Protein AF-A0A934FWQ2-F1 (afdb_monomer_lite)

Foldseek 3Di:
DPPPVVQVDWFADPVVRDTAGWDDDPPFTAHPPPRHTTHRDDPVVVVVVVVVVVVVVVVVD

Structure (mmCIF, N/CA/C/O backbone):
data_AF-A0A934FWQ2-F1
#
_entry.id   AF-A0A934FWQ2-F1
#
loop_
_atom_site.group_PDB
_atom_site.id
_atom_site.type_symbol
_atom_site.label_atom_id
_atom_site.label_alt_id
_atom_site.label_comp_id
_atom_site.label_asym_id
_atom_site.label_entity_id
_atom_site.label_seq_id
_atom_site.pdbx_PDB_ins_code
_atom_site.Cartn_x
_atom_site.Cartn_y
_atom_site.Cartn_z
_atom_site.occupancy
_atom_site.B_iso_or_equiv
_atom_site.auth_seq_id
_atom_site.auth_comp_id
_atom_site.auth_asym_id
_atom_site.auth_atom_id
_atom_site.pdbx_PDB_model_num
ATOM 1 N N . MET A 1 1 ? 23.310 -3.489 5.882 1.00 45.34 1 MET A N 1
ATOM 2 C CA . MET A 1 1 ? 21.851 -3.725 5.836 1.00 45.34 1 MET A CA 1
ATOM 3 C C . MET A 1 1 ? 21.568 -4.629 4.653 1.00 45.34 1 MET A C 1
ATOM 5 O O . MET A 1 1 ? 21.752 -4.210 3.518 1.00 45.34 1 MET A O 1
ATOM 9 N N . THR A 1 2 ? 21.256 -5.898 4.894 1.00 48.38 2 THR A N 1
ATOM 10 C CA . THR A 1 2 ? 20.945 -6.847 3.821 1.00 48.38 2 THR A CA 1
ATOM 11 C C . THR A 1 2 ? 19.587 -6.489 3.225 1.00 48.38 2 THR A C 1
ATOM 13 O O . THR A 1 2 ? 18.556 -6.703 3.848 1.00 48.38 2 THR A O 1
ATOM 16 N N . ASN A 1 3 ? 19.613 -5.915 2.023 1.00 55.31 3 ASN A N 1
ATOM 17 C CA . ASN A 1 3 ? 18.485 -5.469 1.198 1.00 55.31 3 ASN A CA 1
ATOM 18 C C . ASN A 1 3 ? 17.648 -6.656 0.665 1.00 55.31 3 ASN A C 1
ATOM 20 O O . ASN A 1 3 ? 17.476 -6.822 -0.536 1.00 55.31 3 ASN A O 1
ATOM 24 N N . ARG A 1 4 ? 17.233 -7.575 1.545 1.00 54.84 4 ARG A N 1
ATOM 25 C CA . ARG A 1 4 ? 16.369 -8.717 1.200 1.00 54.84 4 ARG A CA 1
ATOM 26 C C . ARG A 1 4 ? 14.923 -8.463 1.609 1.00 54.84 4 ARG A C 1
ATOM 28 O O . ARG A 1 4 ? 14.021 -8.877 0.894 1.00 54.84 4 ARG A O 1
ATOM 35 N N . ASP A 1 5 ? 14.713 -7.718 2.691 1.00 57.53 5 ASP A N 1
ATOM 36 C CA . ASP A 1 5 ? 13.371 -7.446 3.213 1.00 57.53 5 ASP A CA 1
ATOM 37 C C . ASP A 1 5 ? 12.570 -6.500 2.312 1.00 57.53 5 ASP A C 1
ATOM 39 O O . ASP A 1 5 ? 11.364 -6.670 2.175 1.00 57.53 5 ASP A O 1
ATOM 43 N N . PHE A 1 6 ? 13.247 -5.588 1.604 1.00 54.78 6 PHE A N 1
ATOM 44 C CA . PHE A 1 6 ? 12.619 -4.672 0.647 1.00 54.78 6 PHE A CA 1
ATOM 45 C C . PHE A 1 6 ? 11.898 -5.408 -0.495 1.00 54.78 6 PHE A C 1
ATOM 47 O O . PHE A 1 6 ? 10.835 -4.991 -0.943 1.00 54.78 6 PHE A O 1
ATOM 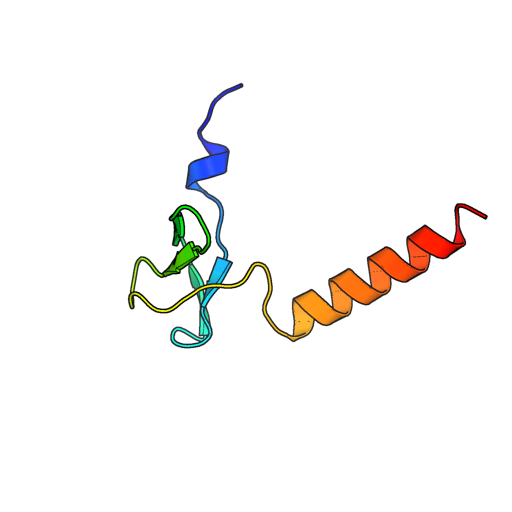54 N N . TYR A 1 7 ? 12.447 -6.543 -0.943 1.00 63.22 7 TYR A N 1
ATOM 55 C CA . TYR A 1 7 ? 11.842 -7.359 -2.002 1.00 63.22 7 TYR A CA 1
ATOM 56 C C . TYR A 1 7 ? 10.723 -8.276 -1.493 1.00 63.22 7 TYR A C 1
ATOM 58 O O . TYR A 1 7 ? 9.962 -8.808 -2.299 1.00 63.22 7 TYR A O 1
ATOM 66 N N . ASN A 1 8 ? 10.599 -8.438 -0.172 1.00 81.06 8 ASN A N 1
ATOM 67 C CA . ASN A 1 8 ? 9.545 -9.234 0.456 1.00 81.06 8 ASN A CA 1
ATOM 68 C C . ASN A 1 8 ? 8.328 -8.390 0.862 1.00 81.06 8 ASN A C 1
ATOM 70 O O . ASN A 1 8 ? 7.337 -8.938 1.347 1.00 81.06 8 ASN A O 1
ATOM 74 N N . GLU A 1 9 ? 8.371 -7.070 0.660 1.00 88.81 9 GLU A N 1
ATOM 75 C CA . GLU A 1 9 ? 7.231 -6.204 0.933 1.00 88.81 9 GLU A CA 1
ATOM 76 C C . GLU A 1 9 ? 6.039 -6.546 0.031 1.00 88.81 9 GLU A C 1
ATOM 78 O O . GLU A 1 9 ? 6.172 -6.899 -1.149 1.00 88.81 9 GLU A O 1
ATOM 83 N N . THR A 1 10 ? 4.841 -6.404 0.598 1.00 94.19 10 THR A N 1
ATOM 84 C CA . THR A 1 10 ? 3.580 -6.583 -0.121 1.00 94.19 10 THR A CA 1
ATOM 85 C C . THR A 1 10 ? 2.658 -5.390 0.097 1.00 94.19 10 THR A C 1
ATOM 87 O O . THR A 1 10 ? 2.742 -4.677 1.096 1.00 94.19 10 THR A O 1
ATOM 90 N N . LYS A 1 11 ? 1.781 -5.152 -0.876 1.00 95.38 11 LYS A N 1
ATOM 91 C CA . LYS A 1 11 ? 0.778 -4.084 -0.871 1.00 95.38 11 LYS A CA 1
ATOM 92 C C . LYS A 1 11 ? -0.573 -4.640 -1.301 1.00 95.38 11 LYS A C 1
ATOM 94 O O . LYS A 1 11 ? -0.643 -5.595 -2.072 1.00 95.38 11 LYS A O 1
ATOM 99 N N . TRP A 1 12 ? -1.652 -4.044 -0.811 1.00 97.69 12 TRP A N 1
ATOM 100 C CA . TRP A 1 12 ? -3.012 -4.460 -1.127 1.00 97.69 12 TRP A CA 1
ATOM 101 C C . TRP A 1 12 ? -3.383 -4.130 -2.574 1.00 97.69 12 TRP A C 1
ATOM 103 O O . TRP A 1 12 ? -3.328 -2.969 -2.995 1.00 97.69 12 TRP A O 1
ATOM 113 N N . CYS A 1 13 ? -3.822 -5.139 -3.325 1.00 97.94 13 CYS A N 1
ATOM 114 C CA . CYS A 1 13 ? -4.421 -4.971 -4.642 1.00 97.94 13 CYS A CA 1
ATOM 115 C C . CYS A 1 13 ? -5.941 -5.158 -4.566 1.00 97.94 13 CYS A C 1
ATOM 117 O O . CYS A 1 13 ? -6.412 -6.251 -4.266 1.00 97.94 13 CYS A O 1
ATOM 119 N N . GLU A 1 14 ? -6.713 -4.125 -4.916 1.00 97.44 14 GLU A N 1
ATOM 120 C CA . GLU A 1 14 ? -8.186 -4.199 -4.931 1.00 97.44 14 GLU A CA 1
ATOM 121 C C . GLU A 1 14 ? -8.710 -5.162 -6.007 1.00 97.44 14 GLU A C 1
ATOM 123 O O . GLU A 1 14 ? -9.697 -5.856 -5.787 1.00 97.44 14 GLU A O 1
ATOM 128 N N . SER A 1 15 ? -8.030 -5.246 -7.156 1.00 97.75 15 SER A N 1
ATOM 129 C CA . SER A 1 15 ? -8.442 -6.125 -8.257 1.00 97.75 15 SER A CA 1
ATOM 130 C C . SER A 1 15 ? -8.213 -7.603 -7.924 1.00 97.75 15 SER A C 1
ATOM 132 O O . SER A 1 15 ? -9.071 -8.437 -8.196 1.00 97.75 15 SER A O 1
ATOM 134 N N . CYS A 1 16 ? -7.077 -7.939 -7.298 1.00 97.56 16 CYS A N 1
ATOM 135 C CA . CYS A 1 16 ? -6.776 -9.312 -6.866 1.00 97.56 16 CYS A CA 1
ATOM 136 C C . CYS A 1 16 ? -7.387 -9.659 -5.500 1.00 97.56 16 CYS A C 1
ATOM 138 O O . CYS A 1 16 ? -7.415 -10.830 -5.133 1.00 97.56 16 CYS A O 1
ATOM 140 N N . ARG A 1 17 ? -7.852 -8.653 -4.747 1.00 97.31 17 ARG A N 1
ATOM 141 C CA . ARG A 1 17 ? -8.362 -8.768 -3.371 1.00 97.31 17 ARG A CA 1
AT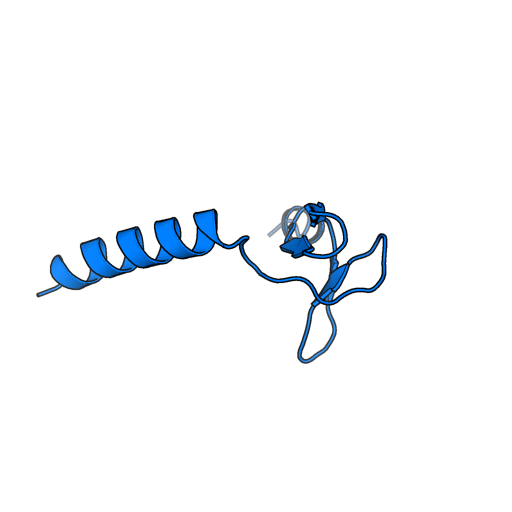OM 142 C C . ARG A 1 17 ? -7.397 -9.501 -2.435 1.00 97.31 17 ARG A C 1
ATOM 144 O O . ARG A 1 17 ? -7.811 -10.307 -1.606 1.00 97.31 17 ARG A O 1
ATOM 151 N N . THR A 1 18 ? -6.104 -9.229 -2.589 1.00 97.69 18 THR A N 1
ATOM 152 C CA . THR A 1 18 ? -5.050 -9.813 -1.757 1.00 97.69 18 THR A CA 1
ATOM 153 C C . THR A 1 18 ? -3.833 -8.892 -1.678 1.00 97.69 18 THR A C 1
ATOM 155 O O . THR A 1 18 ? -3.681 -7.963 -2.481 1.00 97.69 18 THR A O 1
ATOM 158 N N . TYR A 1 19 ? -2.967 -9.147 -0.700 1.00 96.75 19 TYR A N 1
ATOM 159 C CA . TYR A 1 19 ? -1.651 -8.526 -0.616 1.00 96.75 19 TYR A CA 1
ATOM 160 C C . TYR A 1 19 ? -0.703 -9.202 -1.606 1.00 96.75 19 TYR A C 1
ATOM 162 O O . TYR A 1 19 ? -0.603 -10.425 -1.660 1.00 96.75 19 TYR A O 1
ATOM 170 N N . VAL A 1 20 ? -0.026 -8.393 -2.414 1.00 96.06 20 VAL A N 1
ATOM 171 C CA . VAL A 1 20 ? 0.835 -8.851 -3.506 1.00 96.06 20 VAL A CA 1
ATOM 172 C C . VAL A 1 20 ? 2.175 -8.140 -3.458 1.00 96.06 20 VAL A C 1
ATOM 174 O O . VAL A 1 20 ? 2.264 -6.990 -3.020 1.00 96.06 20 VAL A O 1
ATOM 177 N N . HIS A 1 21 ? 3.207 -8.789 -3.986 1.00 94.94 21 HIS A N 1
ATOM 178 C CA . HIS A 1 21 ? 4.410 -8.073 -4.390 1.00 94.94 21 HIS A CA 1
ATOM 179 C C . HIS A 1 21 ? 4.072 -7.035 -5.465 1.00 94.94 21 HIS A C 1
ATOM 181 O O . HIS A 1 21 ? 3.082 -7.147 -6.201 1.00 94.94 21 HIS A O 1
ATOM 187 N N . PHE A 1 22 ? 4.889 -5.994 -5.543 1.00 94.00 22 PHE A N 1
ATOM 188 C CA . PHE A 1 22 ? 4.616 -4.847 -6.392 1.00 94.00 22 PHE A CA 1
ATOM 189 C C . PHE A 1 22 ? 5.879 -4.330 -7.063 1.00 94.00 22 PHE A C 1
ATOM 191 O O . PHE A 1 22 ? 6.982 -4.460 -6.541 1.00 94.00 22 PHE A O 1
ATOM 198 N N . VAL A 1 23 ? 5.691 -3.685 -8.210 1.00 92.69 23 VAL A N 1
ATOM 199 C CA . VAL A 1 23 ? 6.723 -2.859 -8.836 1.00 92.69 23 VAL A CA 1
ATOM 200 C C . VAL A 1 23 ? 6.495 -1.417 -8.412 1.00 92.69 23 VAL A C 1
ATOM 202 O O . VAL A 1 23 ? 5.364 -0.920 -8.436 1.00 92.69 23 VAL A O 1
ATOM 205 N N . MET A 1 24 ? 7.562 -0.728 -8.020 1.00 90.88 24 MET A N 1
ATOM 206 C CA . MET A 1 24 ? 7.511 0.704 -7.750 1.00 90.88 24 MET A CA 1
ATOM 207 C C . MET A 1 24 ? 7.822 1.509 -9.005 1.00 90.88 24 MET A C 1
ATOM 209 O O . MET A 1 24 ? 8.831 1.288 -9.665 1.00 90.88 24 MET A O 1
ATOM 213 N N . SER A 1 25 ? 6.965 2.481 -9.290 1.00 88.00 25 SER A N 1
ATOM 214 C CA . SER A 1 25 ? 7.281 3.629 -10.133 1.00 88.00 25 SER A CA 1
ATOM 215 C C . SER A 1 25 ? 7.590 4.836 -9.238 1.00 88.00 25 SER A C 1
ATOM 217 O O . SER A 1 25 ? 7.556 4.734 -8.014 1.00 88.00 25 SER A O 1
ATOM 219 N N . VAL A 1 26 ? 7.847 5.996 -9.843 1.00 89.38 26 VAL A N 1
ATOM 220 C CA . VAL A 1 26 ? 8.168 7.244 -9.131 1.00 89.38 26 VAL A CA 1
ATOM 221 C C . VAL A 1 26 ? 7.044 7.655 -8.173 1.00 89.38 26 VAL A C 1
ATOM 223 O O . VAL A 1 26 ? 7.306 8.009 -7.031 1.00 89.38 26 VAL A O 1
ATOM 226 N N . ASN A 1 27 ? 5.786 7.561 -8.617 1.00 89.50 27 ASN A N 1
ATOM 227 C CA . ASN A 1 27 ? 4.641 8.075 -7.854 1.00 89.50 27 ASN A CA 1
ATOM 228 C C . ASN A 1 27 ? 3.763 6.980 -7.242 1.00 89.50 27 ASN A C 1
ATOM 230 O O . ASN A 1 27 ? 3.068 7.209 -6.250 1.00 89.50 27 ASN A O 1
ATOM 234 N N . HIS A 1 28 ? 3.724 5.798 -7.858 1.00 92.81 28 HIS A N 1
ATOM 235 C CA . HIS A 1 28 ? 2.770 4.744 -7.517 1.00 92.81 28 HIS A CA 1
ATOM 236 C C . HIS A 1 28 ? 3.421 3.368 -7.548 1.00 92.81 28 HIS A C 1
ATOM 238 O O . HIS A 1 28 ? 4.439 3.152 -8.201 1.00 92.81 28 HIS A O 1
A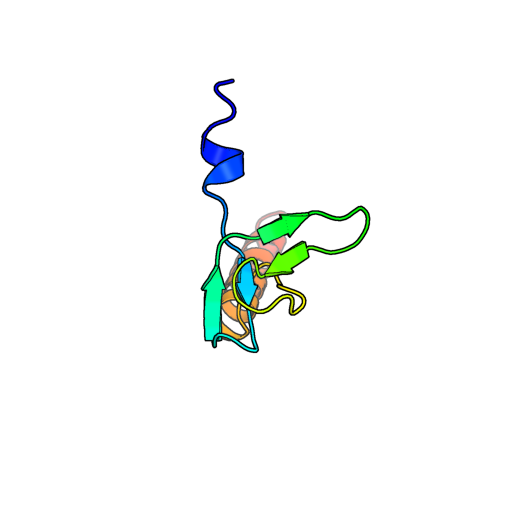TOM 244 N N . SER A 1 29 ? 2.781 2.427 -6.864 1.00 95.19 29 SER A N 1
ATOM 245 C CA . SER A 1 29 ? 3.126 1.013 -6.914 1.00 95.19 29 SER A CA 1
ATOM 246 C C . SER A 1 29 ? 2.058 0.244 -7.688 1.00 95.19 29 SER A C 1
ATOM 248 O O . SER A 1 29 ? 0.870 0.580 -7.615 1.00 95.19 29 SER A O 1
ATOM 250 N N . TYR A 1 30 ? 2.475 -0.802 -8.395 1.00 96.19 30 TYR A N 1
ATOM 251 C CA . TYR A 1 30 ? 1.615 -1.599 -9.267 1.00 96.19 30 TYR A CA 1
ATOM 252 C C . TYR A 1 30 ? 1.742 -3.090 -8.960 1.00 96.19 30 TYR A C 1
ATOM 254 O O . TYR A 1 30 ? 2.824 -3.580 -8.649 1.00 96.19 30 TYR A O 1
ATOM 262 N N . CYS A 1 31 ? 0.623 -3.803 -9.047 1.00 96.50 31 CYS A N 1
ATOM 263 C CA . CYS A 1 31 ? 0.518 -5.237 -8.801 1.00 96.50 31 CYS A CA 1
ATOM 264 C C . CYS A 1 31 ? 1.305 -6.026 -9.854 1.00 96.50 31 CYS A C 1
ATOM 266 O O . CYS A 1 31 ? 1.050 -5.861 -11.047 1.00 96.50 31 CYS A O 1
ATOM 268 N N . VAL A 1 32 ? 2.188 -6.935 -9.424 1.00 95.38 32 VAL A N 1
ATOM 269 C CA . VAL A 1 32 ? 2.941 -7.808 -10.351 1.00 95.38 32 VAL A CA 1
ATOM 270 C C . VAL A 1 32 ? 2.057 -8.824 -11.083 1.00 95.38 32 VAL A C 1
ATOM 272 O O . VAL A 1 32 ? 2.471 -9.361 -12.100 1.00 95.38 32 VAL A O 1
ATOM 275 N N . GLN A 1 33 ? 0.852 -9.099 -10.570 1.00 96.31 33 GLN A N 1
ATOM 276 C CA . GLN A 1 33 ? -0.056 -10.107 -11.129 1.00 96.31 33 GLN A CA 1
ATOM 277 C C . GLN A 1 33 ? -1.012 -9.519 -12.176 1.00 96.31 33 GLN A C 1
ATOM 279 O O . GLN A 1 33 ? -1.220 -10.116 -13.224 1.00 96.31 33 GLN A O 1
ATOM 284 N N . CYS A 1 34 ? -1.612 -8.353 -11.901 1.00 97.31 34 CYS A N 1
ATOM 285 C CA . CYS A 1 34 ? -2.673 -7.783 -12.746 1.00 97.31 34 CYS A CA 1
ATOM 286 C C . CYS A 1 34 ? -2.403 -6.357 -13.246 1.00 97.31 34 CYS A C 1
ATOM 288 O O . CYS A 1 34 ? -3.270 -5.760 -13.879 1.00 97.31 34 CYS A O 1
ATOM 290 N N . GLY A 1 35 ? -1.260 -5.755 -12.899 1.00 95.88 35 GLY A N 1
ATOM 291 C CA . GLY A 1 35 ? -0.891 -4.395 -13.312 1.00 95.88 35 GLY A CA 1
ATOM 292 C C . GLY A 1 35 ? -1.701 -3.260 -12.668 1.00 95.88 35 GLY A C 1
ATOM 293 O O . GLY A 1 35 ? -1.382 -2.090 -12.865 1.00 95.88 35 GLY A O 1
ATOM 294 N N . SER A 1 36 ? -2.727 -3.561 -11.865 1.00 97.38 36 SER A N 1
ATOM 295 C CA . SER A 1 36 ? -3.518 -2.534 -11.172 1.00 97.38 36 SER A CA 1
ATOM 296 C C . SER A 1 36 ? -2.699 -1.813 -10.098 1.00 97.38 36 SER A C 1
ATOM 298 O O . SER A 1 36 ? -1.780 -2.382 -9.506 1.00 97.38 36 SER A O 1
ATOM 300 N N . ARG A 1 37 ? -3.062 -0.562 -9.793 1.00 97.12 37 ARG A N 1
ATOM 301 C CA . ARG A 1 37 ? -2.446 0.207 -8.698 1.00 97.12 37 ARG A CA 1
ATOM 302 C C . ARG A 1 37 ? -2.701 -0.477 -7.354 1.00 97.12 37 ARG A C 1
ATOM 304 O O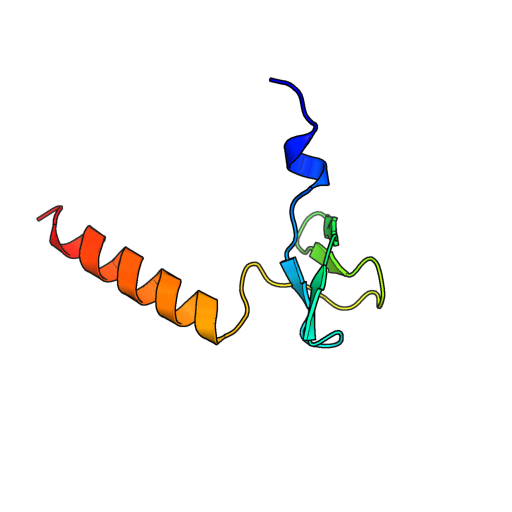 . ARG A 1 37 ? -3.821 -0.905 -7.079 1.00 97.12 37 ARG A O 1
ATOM 311 N N . VAL A 1 38 ? -1.669 -0.543 -6.516 1.00 97.06 38 VAL A N 1
ATOM 312 C CA . VAL A 1 38 ? -1.749 -1.114 -5.162 1.00 97.06 38 VAL A CA 1
ATOM 313 C C . VAL A 1 38 ? -1.649 -0.033 -4.088 1.00 97.06 38 VAL A C 1
ATOM 315 O O . VAL A 1 38 ? -1.088 1.042 -4.315 1.00 97.06 38 VAL A O 1
ATOM 318 N N . LYS A 1 39 ? -2.197 -0.324 -2.909 1.00 95.56 39 LYS A N 1
ATOM 319 C CA . LYS A 1 39 ? -2.204 0.548 -1.725 1.00 95.56 39 LYS A CA 1
ATOM 320 C C . LYS A 1 39 ? -1.448 -0.117 -0.581 1.00 95.56 39 LYS A C 1
ATOM 322 O O . LYS A 1 39 ? -1.271 -1.326 -0.584 1.00 95.56 39 LYS A O 1
ATOM 327 N N . LEU A 1 40 ? -1.025 0.658 0.415 1.00 94.19 40 LEU A N 1
ATOM 328 C CA . LEU A 1 40 ? -0.343 0.097 1.588 1.00 94.19 40 LEU A CA 1
ATOM 329 C C . LEU A 1 40 ? -1.229 -0.889 2.356 1.00 94.19 40 LEU A C 1
ATOM 331 O O . LEU A 1 40 ? -0.765 -1.963 2.711 1.00 94.19 40 LEU A O 1
ATOM 335 N N . PHE A 1 41 ? -2.504 -0.553 2.536 1.00 95.62 41 PHE A N 1
ATOM 336 C CA . PHE A 1 41 ? -3.446 -1.346 3.314 1.00 95.62 41 PHE A CA 1
ATOM 337 C C . PHE A 1 41 ? -4.755 -1.552 2.557 1.00 95.62 41 PHE A C 1
ATOM 339 O O . PHE A 1 41 ? -5.151 -0.729 1.721 1.00 95.62 41 PHE A O 1
ATOM 346 N N . ASN A 1 42 ? -5.443 -2.643 2.887 1.00 96.44 42 ASN A N 1
ATOM 347 C CA . ASN A 1 42 ? -6.866 -2.773 2.597 1.00 96.44 42 ASN A CA 1
ATOM 348 C C . ASN A 1 42 ? -7.683 -1.820 3.493 1.00 96.44 42 ASN A C 1
ATOM 350 O O . ASN A 1 42 ? -7.160 -1.163 4.394 1.00 96.44 42 ASN A O 1
ATOM 354 N N . LYS A 1 43 ? -8.996 -1.745 3.264 1.00 94.38 43 LYS A N 1
ATOM 355 C CA . LYS A 1 43 ? -9.879 -0.839 4.012 1.00 94.38 43 LYS A CA 1
ATOM 356 C C . LYS A 1 43 ? -9.920 -1.124 5.521 1.00 94.38 43 LYS A C 1
ATOM 358 O O . LYS A 1 43 ? -10.041 -0.189 6.310 1.00 94.38 43 LYS A O 1
ATOM 363 N N . ASP A 1 44 ? -9.850 -2.385 5.928 1.00 94.00 44 ASP A N 1
ATOM 364 C CA . ASP A 1 44 ? -9.944 -2.779 7.336 1.00 94.00 44 ASP A CA 1
ATOM 365 C C . ASP A 1 44 ? -8.656 -2.460 8.090 1.00 94.00 44 ASP A C 1
ATOM 367 O O . ASP A 1 44 ? -8.692 -1.867 9.169 1.00 94.00 44 ASP A O 1
ATOM 371 N N . ASP A 1 45 ? -7.522 -2.771 7.475 1.00 93.31 45 ASP A N 1
ATOM 372 C CA . ASP A 1 45 ? -6.193 -2.510 8.005 1.00 93.31 45 ASP A CA 1
ATOM 373 C C . ASP A 1 45 ? -5.904 -1.006 8.046 1.00 93.31 45 ASP A C 1
ATOM 375 O O . ASP A 1 45 ? -5.376 -0.526 9.047 1.00 93.31 45 ASP A O 1
ATOM 379 N N . SER A 1 46 ? -6.362 -0.231 7.051 1.00 91.94 46 SER A N 1
ATOM 380 C CA . SER A 1 46 ? -6.318 1.239 7.103 1.00 91.94 46 SER A CA 1
ATOM 381 C C . SER A 1 46 ? -7.043 1.784 8.333 1.00 91.94 46 SER A C 1
ATOM 383 O O . SER A 1 46 ? -6.481 2.590 9.070 1.00 91.94 46 SER A O 1
ATOM 385 N N . ARG A 1 47 ? -8.265 1.306 8.614 1.00 93.12 47 ARG A N 1
ATOM 386 C CA . ARG A 1 47 ? -9.040 1.756 9.785 1.00 93.12 47 ARG A CA 1
ATOM 387 C C . ARG A 1 47 ? -8.364 1.392 11.104 1.00 93.12 47 ARG A C 1
ATOM 389 O O . ARG A 1 47 ? -8.359 2.192 12.040 1.00 93.12 47 ARG A O 1
ATOM 396 N N . ARG A 1 48 ? -7.789 0.190 11.190 1.00 92.06 48 ARG A N 1
ATOM 397 C CA . ARG A 1 48 ? -7.021 -0.247 12.367 1.00 92.06 48 ARG A CA 1
ATOM 398 C C . ARG A 1 48 ? -5.789 0.628 12.569 1.00 92.06 48 ARG A C 1
ATOM 400 O O . ARG A 1 48 ? -5.555 1.092 13.682 1.00 92.06 48 ARG A O 1
ATOM 407 N N . PHE A 1 49 ? -5.048 0.894 11.497 1.00 89.00 49 PHE A N 1
ATOM 408 C CA . PHE A 1 49 ? -3.870 1.749 11.533 1.00 89.00 49 PHE A CA 1
ATOM 409 C C . PHE A 1 49 ? -4.216 3.170 11.991 1.00 89.00 49 PHE A C 1
ATOM 411 O O . PHE A 1 49 ? -3.594 3.682 12.919 1.00 89.00 49 PHE A O 1
ATOM 418 N N . GLU A 1 50 ? -5.252 3.781 11.412 1.00 88.38 50 GLU A N 1
ATOM 419 C CA . G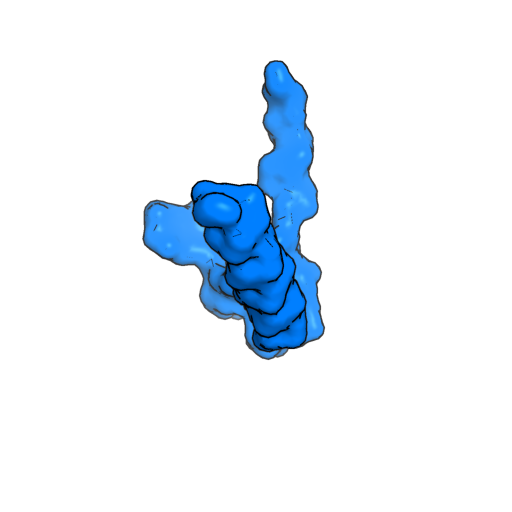LU A 1 50 ? -5.735 5.103 11.819 1.00 88.38 50 GLU A CA 1
ATOM 420 C C . GLU A 1 50 ? -6.099 5.140 13.308 1.00 88.38 50 GLU A C 1
ATOM 422 O O . GLU A 1 50 ? -5.663 6.043 14.022 1.00 88.38 50 GLU A O 1
ATOM 427 N N . SER A 1 51 ? -6.832 4.137 13.805 1.00 86.44 51 SER A N 1
ATOM 428 C CA . SER A 1 51 ? -7.195 4.045 15.224 1.00 86.44 51 SER A CA 1
ATOM 429 C C . SER A 1 51 ? -5.965 4.007 16.139 1.00 86.44 51 SER A C 1
ATOM 431 O O . SER A 1 51 ? -5.900 4.752 17.119 1.00 86.44 51 SER A O 1
ATOM 433 N N . GLU A 1 52 ? -4.963 3.189 15.813 1.00 84.88 52 GLU A N 1
ATOM 434 C CA . GLU A 1 52 ? -3.737 3.072 16.611 1.00 84.88 52 GLU A CA 1
ATOM 435 C C . GLU A 1 52 ? -2.881 4.344 16.574 1.00 84.88 52 GLU A C 1
ATOM 437 O O . GLU A 1 52 ? -2.342 4.763 17.604 1.00 84.88 52 GLU A O 1
ATOM 442 N N . VAL A 1 53 ? -2.795 5.011 15.421 1.00 83.06 53 VAL A N 1
ATOM 443 C CA . VAL A 1 53 ? -2.099 6.299 15.301 1.00 83.06 53 VAL A CA 1
ATOM 444 C C . VAL A 1 53 ? -2.780 7.367 16.161 1.00 83.06 53 VAL A C 1
ATOM 446 O O . VAL A 1 53 ? -2.094 8.075 16.902 1.00 83.06 53 VAL A O 1
ATOM 449 N N . GLN A 1 54 ? -4.116 7.462 16.134 1.00 74.19 54 GLN A N 1
ATOM 450 C CA . GLN A 1 54 ? -4.849 8.433 16.958 1.00 74.19 54 GLN A CA 1
ATOM 451 C C . GLN A 1 54 ? -4.660 8.181 18.459 1.00 74.19 54 GLN A C 1
ATOM 453 O 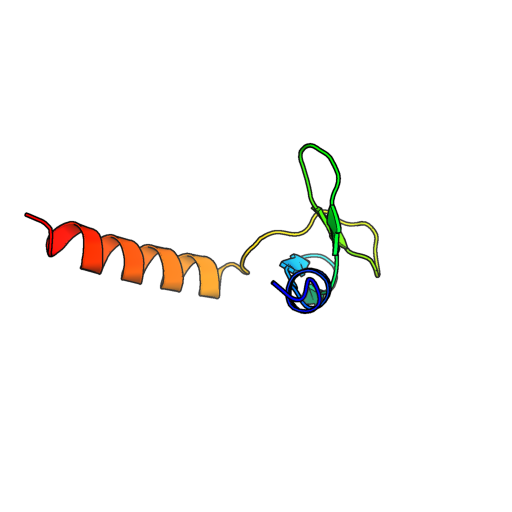O . GLN A 1 54 ? -4.382 9.121 19.205 1.00 74.19 54 GLN A O 1
ATOM 458 N N . LYS A 1 55 ? -4.709 6.917 18.905 1.00 73.06 55 LYS A N 1
ATOM 459 C CA . LYS A 1 55 ? -4.453 6.553 20.313 1.00 73.06 55 LYS A CA 1
ATOM 460 C C . LYS A 1 55 ? -3.073 7.001 20.794 1.00 73.06 55 LYS A C 1
ATOM 462 O O . LYS A 1 55 ? -2.925 7.407 21.943 1.00 73.06 55 LYS A O 1
ATOM 467 N N . ARG A 1 56 ? -2.050 6.915 19.938 1.00 72.06 56 ARG A N 1
ATOM 468 C CA . ARG A 1 56 ? -0.678 7.331 20.279 1.00 72.06 56 ARG A CA 1
ATOM 469 C C . ARG A 1 56 ? -0.497 8.842 20.240 1.00 72.06 56 ARG A C 1
ATOM 471 O O . ARG A 1 56 ? 0.220 9.371 21.081 1.00 72.06 56 ARG A O 1
ATOM 478 N N . ARG A 1 57 ? -1.179 9.538 19.326 1.00 67.56 57 ARG A N 1
ATOM 479 C CA . ARG A 1 57 ? -1.166 11.007 19.251 1.00 67.56 57 ARG A CA 1
ATOM 480 C C . ARG A 1 57 ? -1.667 11.656 20.546 1.00 67.56 57 ARG A C 1
ATOM 482 O O . ARG A 1 57 ? -1.172 12.709 20.919 1.00 67.56 57 ARG A O 1
ATOM 489 N N . TRP A 1 58 ? -2.595 11.008 21.250 1.00 58.06 58 TRP A N 1
ATOM 490 C CA . TRP A 1 58 ? -3.135 11.491 22.527 1.00 58.06 58 TRP A CA 1
ATOM 491 C C . TRP A 1 58 ? -2.229 11.207 23.733 1.00 58.06 58 TRP A C 1
ATOM 493 O O . TRP A 1 58 ? -2.399 11.834 24.767 1.00 58.06 58 TRP A O 1
ATOM 503 N N . LYS A 1 59 ? -1.258 10.291 23.619 1.00 58.03 59 LYS A N 1
ATOM 504 C CA . LYS A 1 59 ? -0.278 10.000 24.685 1.00 58.03 59 LYS A CA 1
ATOM 505 C C . LYS A 1 59 ? 0.964 10.899 24.644 1.00 58.03 59 LYS A C 1
ATOM 507 O O . LYS A 1 59 ? 1.855 10.725 25.466 1.00 58.03 59 LYS A O 1
ATOM 512 N N . ALA A 1 60 ? 1.049 11.791 23.660 1.00 55.19 60 ALA A N 1
ATOM 513 C CA . ALA A 1 60 ? 2.158 12.726 23.472 1.00 55.19 60 ALA A CA 1
ATOM 514 C C . ALA A 1 60 ? 1.791 14.172 23.870 1.00 55.19 60 ALA A C 1
ATOM 516 O O . ALA A 1 60 ? 2.501 15.099 23.482 1.00 55.19 60 ALA A O 1
ATOM 517 N N . VAL A 1 61 ? 0.678 14.350 24.595 1.00 48.56 61 VAL A N 1
ATOM 518 C CA . VAL A 1 61 ? 0.207 15.618 25.179 1.00 48.56 61 VAL A CA 1
ATOM 519 C C . VAL A 1 61 ? 0.218 15.494 26.694 1.00 48.56 61 VAL A C 1
ATOM 521 O O . VAL A 1 61 ? -0.181 14.411 27.178 1.00 48.56 61 VAL A O 1
#

pLDDT: mean 85.09, std 15.9, range [45.34, 97.94]

Secondary structure (DSSP, 8-state):
--TTGGGG--EEETTTTEEE-EEE-SS-EEETTT--EEESS-HHHHHHHHHHHHHHHGGG-

Sequence (61 aa):
MTNRDFYNETKWCESCRTYVHFVMSVNHSYCVQCGSRVKLFNKDDSRRFESEVQKRRWKAV

Radius of gyration: 14.45 Å; chains: 1; bounding box: 32×26×38 Å